Protein AF-A0A419EHR4-F1 (afdb_monomer)

Nearest PDB structures (foldseek):
  5v12-assembly3_C  TM=5.617E-01  e=2.162E+00  Neurospora crassa OR74A
  5v12-assembly1_E  TM=5.600E-01  e=3.410E+00  Neurospora crassa OR74A
  5uts-assembly1_G  TM=5.639E-01  e=3.640E+00  Neurospora crassa OR74A
  4heh-assembly1_B  TM=3.202E-01  e=1.371E+00  Cereibacter sphaeroides
  4hh0-assembly1_A  TM=3.286E-01  e=2.629E+00  Cereibacter sphaeroides

Radius of gyration: 19.8 Å; Cα contacts (8 Å, |Δi|>4): 144; chains: 1; bounding box: 54×34×46 Å

Foldseek 3Di:
DDWDWDADPVRDIDIDDDDADDDDQDDDPPDPDDPVVCVVLVLRVQLNPDDPVVDDPVVVVVLVVVVDDPSCVSSVVSVVVSCVPDDDDAQANDPAQAEAEAEPQAVVVVVVCVVRVVVNVVGSYDYDYQYPDYPVCCPVVCVRNVVVVVVSVVVD

Solvent-accessible surface area (backbone atoms only — not comparable to full-atom values): 9810 Å² total; per-residue (Å²): 137,74,79,43,75,50,69,49,97,88,65,53,71,47,77,46,75,84,82,81,88,75,86,86,76,83,83,72,73,78,85,86,60,55,81,64,55,41,53,75,58,40,32,59,64,47,48,67,73,63,55,83,85,76,52,52,75,64,56,55,51,58,51,60,70,69,68,62,58,79,85,50,48,62,60,54,49,24,51,56,60,40,53,67,75,50,74,90,79,54,53,75,70,43,88,51,86,40,81,47,79,43,26,71,58,20,65,72,60,48,52,59,45,59,76,45,55,86,49,30,87,80,31,38,50,44,80,44,79,37,84,82,20,31,71,72,40,63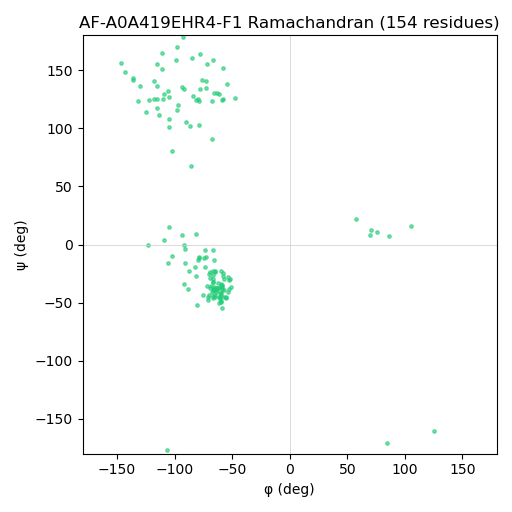,77,68,40,50,87,72,43,48,61,55,54,54,53,51,66,74,76,108

Structure (mmCIF, N/CA/C/O backbone):
data_AF-A0A419EHR4-F1
#
_entry.id   AF-A0A419EHR4-F1
#
loop_
_atom_site.group_PDB
_atom_site.id
_atom_site.type_symbol
_atom_site.label_atom_id
_atom_site.label_alt_id
_atom_site.label_comp_id
_atom_site.label_asym_id
_atom_site.label_entity_id
_atom_site.label_seq_id
_atom_site.pdbx_PDB_ins_code
_atom_site.Cartn_x
_atom_site.Cartn_y
_atom_site.Cartn_z
_atom_site.occupancy
_atom_site.B_iso_or_equiv
_atom_site.auth_seq_id
_atom_site.auth_comp_id
_atom_site.auth_asym_id
_atom_site.auth_atom_id
_atom_site.pdbx_PDB_model_num
ATOM 1 N N . MET A 1 1 ? 14.785 -19.003 -18.533 1.00 64.19 1 MET A N 1
ATOM 2 C CA . MET A 1 1 ? 15.473 -17.883 -17.853 1.00 64.19 1 MET A CA 1
ATOM 3 C C . MET A 1 1 ? 16.704 -18.427 -17.160 1.00 64.19 1 MET A C 1
ATOM 5 O O . MET A 1 1 ? 16.619 -19.509 -16.592 1.00 64.19 1 MET A O 1
ATOM 9 N N . THR A 1 2 ? 17.839 -17.735 -17.249 1.00 77.50 2 THR A N 1
ATOM 10 C CA . THR A 1 2 ? 19.086 -18.176 -16.607 1.00 77.50 2 THR A CA 1
ATOM 11 C C . THR A 1 2 ? 19.339 -17.311 -15.382 1.00 77.50 2 THR A C 1
ATOM 13 O O . THR A 1 2 ? 19.824 -16.189 -15.513 1.00 77.50 2 THR A O 1
ATOM 16 N N . THR A 1 3 ? 19.025 -17.842 -14.201 1.00 81.50 3 THR A N 1
ATOM 17 C CA . THR A 1 3 ? 19.297 -17.157 -12.934 1.00 81.50 3 THR A CA 1
ATOM 18 C C . THR A 1 3 ? 20.796 -17.030 -12.699 1.00 81.50 3 THR A C 1
ATOM 20 O O . THR A 1 3 ? 21.555 -17.998 -12.796 1.00 81.50 3 THR A O 1
ATOM 23 N N . ARG A 1 4 ? 21.214 -15.809 -12.376 1.00 87.00 4 ARG A N 1
ATOM 24 C CA . ARG A 1 4 ? 22.585 -15.424 -12.046 1.00 87.00 4 ARG A CA 1
ATOM 25 C C . ARG A 1 4 ? 22.674 -15.065 -10.572 1.00 87.00 4 ARG A C 1
ATOM 27 O O . ARG A 1 4 ? 21.666 -14.874 -9.896 1.00 87.00 4 ARG A O 1
ATOM 34 N N . PHE A 1 5 ? 23.900 -14.994 -10.071 1.00 88.62 5 PHE A N 1
ATOM 35 C CA . PHE A 1 5 ? 24.156 -14.674 -8.676 1.00 88.62 5 PHE A CA 1
ATOM 36 C C . PHE A 1 5 ? 25.294 -13.672 -8.550 1.00 88.62 5 PHE A C 1
ATOM 38 O O . PHE A 1 5 ? 26.270 -13.745 -9.297 1.00 88.62 5 PHE A O 1
ATOM 45 N N . ALA A 1 6 ? 25.161 -12.768 -7.586 1.00 85.94 6 ALA A N 1
ATOM 46 C CA . ALA A 1 6 ? 26.230 -11.908 -7.103 1.00 85.94 6 ALA A CA 1
ATOM 47 C C . ALA A 1 6 ? 26.468 -12.224 -5.625 1.00 85.94 6 ALA A C 1
ATOM 49 O O . ALA A 1 6 ? 25.510 -12.463 -4.888 1.00 85.94 6 ALA A O 1
ATOM 50 N N . THR A 1 7 ? 27.731 -12.233 -5.210 1.00 90.56 7 THR A N 1
ATOM 51 C CA . THR A 1 7 ? 28.129 -12.461 -3.818 1.00 90.56 7 THR A CA 1
ATOM 52 C C . THR A 1 7 ? 28.935 -11.258 -3.348 1.00 90.56 7 THR A C 1
ATOM 54 O O . THR A 1 7 ? 29.919 -10.894 -3.994 1.00 90.56 7 THR A O 1
ATOM 57 N N . SER A 1 8 ? 28.518 -10.625 -2.257 1.00 78.12 8 SER A N 1
ATOM 58 C CA . SER A 1 8 ? 29.255 -9.531 -1.618 1.00 78.12 8 SER A CA 1
ATOM 59 C C . SER A 1 8 ? 30.430 -10.056 -0.781 1.00 78.12 8 SER A C 1
ATOM 61 O O . SER A 1 8 ? 30.477 -11.243 -0.449 1.00 78.12 8 SER A O 1
ATOM 63 N N . PRO A 1 9 ? 31.391 -9.193 -0.401 1.00 93.44 9 PRO A N 1
ATOM 64 C CA . PRO A 1 9 ? 32.525 -9.590 0.440 1.00 93.44 9 PRO A CA 1
ATOM 65 C C . PRO A 1 9 ? 32.136 -10.194 1.799 1.00 93.44 9 PRO A C 1
ATOM 67 O O . PRO A 1 9 ? 32.876 -11.012 2.336 1.00 93.44 9 PRO A O 1
ATOM 70 N N . ASP A 1 10 ? 30.968 -9.834 2.337 1.00 90.31 10 ASP A N 1
ATOM 71 C CA . ASP A 1 10 ? 30.400 -10.414 3.564 1.00 90.31 10 ASP A CA 1
ATOM 72 C C . ASP A 1 10 ? 29.677 -11.758 3.335 1.00 90.31 10 ASP A C 1
ATOM 74 O O . ASP A 1 10 ? 29.047 -12.295 4.241 1.00 90.31 10 ASP A O 1
ATOM 78 N N . SER A 1 11 ? 29.801 -12.330 2.134 1.00 89.12 11 SER A N 1
ATOM 79 C CA . SER A 1 11 ? 29.170 -13.578 1.690 1.00 89.12 11 SER A CA 1
ATOM 80 C C . SER A 1 11 ? 27.651 -13.527 1.494 1.00 89.12 11 SER A C 1
ATOM 82 O O . SER A 1 11 ? 27.052 -14.566 1.198 1.00 89.12 11 SER A O 1
ATOM 84 N N . THR A 1 12 ? 27.013 -12.355 1.572 1.00 79.62 12 THR A N 1
ATOM 85 C CA . THR A 1 12 ? 25.606 -12.218 1.169 1.00 79.62 12 THR A CA 1
ATOM 86 C C . THR A 1 12 ? 25.469 -12.510 -0.324 1.00 79.62 12 THR A C 1
ATOM 88 O O . THR A 1 12 ? 26.212 -11.990 -1.156 1.00 79.62 12 THR A O 1
ATOM 91 N N . ARG A 1 13 ? 24.515 -13.371 -0.686 1.00 80.94 13 ARG A N 1
ATOM 92 C CA . ARG A 1 13 ? 24.290 -13.793 -2.071 1.00 80.94 13 ARG A CA 1
ATOM 93 C C . ARG A 1 13 ? 22.930 -13.315 -2.557 1.00 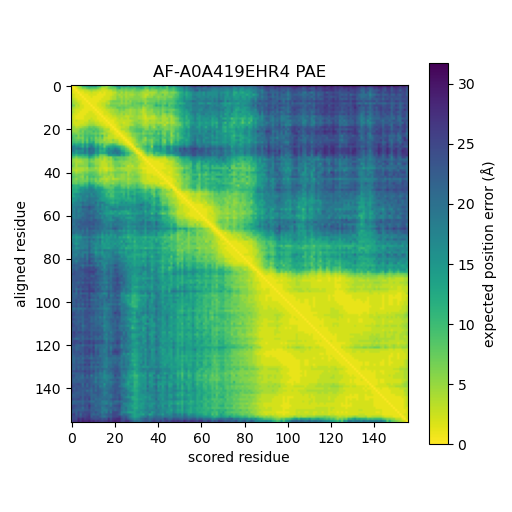80.94 13 ARG A C 1
ATOM 95 O O . ARG A 1 13 ? 21.911 -13.652 -1.966 1.00 80.94 13 ARG A O 1
ATOM 102 N N . ILE A 1 14 ? 22.920 -12.601 -3.677 1.00 79.25 14 ILE A N 1
ATOM 103 C CA . ILE A 1 14 ? 21.702 -12.140 -4.349 1.00 79.25 14 ILE A CA 1
ATOM 104 C C . ILE A 1 14 ? 21.534 -12.941 -5.637 1.00 79.25 14 ILE A C 1
ATOM 106 O O . ILE A 1 14 ? 22.475 -13.068 -6.423 1.00 79.25 14 ILE A O 1
ATOM 110 N N . ALA A 1 15 ? 20.340 -13.497 -5.844 1.00 81.06 15 ALA A N 1
ATOM 111 C CA . ALA A 1 15 ? 19.938 -14.116 -7.101 1.00 81.06 15 ALA A CA 1
ATOM 112 C C . ALA A 1 15 ? 19.213 -13.083 -7.967 1.00 81.06 15 ALA A C 1
ATOM 114 O O . ALA A 1 15 ? 18.347 -12.370 -7.467 1.00 81.06 15 ALA A O 1
ATOM 115 N N . PHE A 1 16 ? 19.538 -13.019 -9.253 1.00 80.06 16 PHE A N 1
ATOM 116 C CA . PHE A 1 16 ? 18.918 -12.077 -10.179 1.00 80.06 16 PHE A CA 1
ATOM 117 C C . PHE A 1 16 ? 18.804 -12.671 -11.580 1.00 80.06 16 PHE A C 1
ATOM 119 O O . PHE A 1 16 ? 19.573 -13.554 -11.967 1.00 80.06 16 PHE A O 1
ATOM 126 N N . ASP A 1 17 ? 17.858 -12.148 -12.349 1.00 78.62 17 ASP A N 1
ATOM 127 C CA . ASP A 1 17 ? 17.697 -12.439 -13.767 1.00 78.62 17 ASP A CA 1
ATOM 128 C C . ASP A 1 17 ? 18.048 -11.173 -14.570 1.00 78.62 17 ASP A C 1
ATOM 130 O O . ASP A 1 17 ? 17.934 -10.054 -14.071 1.00 78.62 17 ASP A O 1
ATOM 134 N N . VAL A 1 18 ? 18.531 -11.337 -15.804 1.00 80.19 18 VAL A N 1
ATOM 135 C CA . VAL A 1 18 ? 18.840 -10.218 -16.712 1.00 80.19 18 VAL A CA 1
ATOM 136 C C . VAL A 1 18 ? 17.952 -10.347 -17.938 1.00 80.19 18 VAL A C 1
ATOM 138 O O . VAL A 1 18 ? 17.963 -11.391 -18.590 1.00 80.19 18 VAL A O 1
ATOM 141 N N . THR A 1 19 ? 17.207 -9.288 -18.252 1.00 75.81 19 THR A N 1
ATOM 142 C CA . THR A 1 19 ? 16.304 -9.224 -19.408 1.00 75.81 19 THR A CA 1
ATOM 143 C C . THR A 1 19 ? 16.468 -7.878 -20.116 1.00 75.81 19 THR A C 1
ATOM 145 O O . THR A 1 19 ? 16.629 -6.860 -19.450 1.00 75.81 19 THR A O 1
ATOM 148 N N . GLY A 1 20 ? 16.413 -7.868 -21.451 1.00 76.50 20 GLY A N 1
ATOM 149 C CA . GLY A 1 20 ? 16.504 -6.647 -22.264 1.00 76.50 20 GLY A CA 1
ATOM 150 C C . GLY A 1 20 ? 17.934 -6.171 -22.565 1.00 76.50 20 GLY A C 1
ATOM 151 O O . GLY A 1 20 ? 18.910 -6.885 -22.327 1.00 76.50 20 GLY A O 1
ATOM 152 N N . ALA A 1 21 ? 18.043 -4.966 -23.133 1.00 73.31 21 ALA A N 1
ATOM 153 C CA . ALA A 1 21 ? 19.291 -4.274 -23.463 1.00 73.31 21 ALA A CA 1
ATOM 154 C C . ALA A 1 21 ? 19.134 -2.760 -23.216 1.00 73.31 21 ALA A C 1
ATOM 156 O O . ALA A 1 21 ? 18.041 -2.232 -23.396 1.00 73.31 21 ALA A O 1
ATOM 157 N N . GLY A 1 22 ? 20.209 -2.062 -22.828 1.00 69.56 22 GLY A N 1
ATOM 158 C CA . GLY A 1 22 ? 20.194 -0.617 -22.546 1.00 69.56 22 GLY A CA 1
ATOM 159 C C . GLY A 1 22 ? 20.715 -0.266 -21.150 1.00 69.56 22 GLY A C 1
ATOM 160 O O . GLY A 1 22 ? 21.440 -1.056 -20.542 1.00 69.56 22 GLY A O 1
ATOM 161 N N . THR A 1 23 ? 20.371 0.930 -20.658 1.00 61.34 23 THR A N 1
ATOM 162 C CA . THR A 1 23 ? 20.716 1.374 -19.298 1.00 61.34 23 THR A CA 1
ATOM 163 C C . THR A 1 23 ? 20.136 0.393 -18.276 1.00 61.34 23 THR A C 1
ATOM 165 O O . THR A 1 23 ? 18.935 0.122 -18.319 1.00 61.34 23 THR A O 1
ATOM 168 N N . PRO A 1 24 ? 20.955 -0.175 -17.373 1.00 57.31 24 PRO A N 1
ATOM 169 C CA . PRO A 1 24 ? 20.480 -1.183 -16.440 1.00 57.31 24 PRO A CA 1
ATOM 170 C C . PRO A 1 24 ? 19.506 -0.569 -15.429 1.00 57.31 24 PRO A C 1
ATOM 172 O O . PRO A 1 24 ? 19.863 0.352 -14.699 1.00 57.31 24 PRO A O 1
ATOM 175 N N . LEU A 1 25 ? 18.299 -1.129 -15.356 1.00 61.16 25 LEU A N 1
ATOM 176 C CA . LEU A 1 25 ? 17.338 -0.869 -14.288 1.00 61.16 25 LEU A CA 1
ATOM 177 C C . LEU A 1 25 ? 17.454 -1.977 -13.243 1.00 61.16 25 LEU A C 1
ATOM 179 O O . LEU A 1 25 ? 17.278 -3.156 -13.554 1.00 61.16 25 LEU A O 1
ATOM 183 N N . LEU A 1 26 ? 17.772 -1.606 -12.002 1.00 61.31 26 LEU A N 1
ATOM 184 C CA . LEU A 1 26 ? 17.797 -2.545 -10.887 1.00 61.31 26 LEU A CA 1
ATOM 185 C C . LEU A 1 26 ? 16.419 -2.579 -10.224 1.00 61.31 26 LEU A C 1
ATOM 187 O O . LEU A 1 26 ? 16.051 -1.668 -9.488 1.00 61.31 26 LEU A O 1
ATOM 191 N N . LEU A 1 27 ? 15.675 -3.656 -10.465 1.00 59.09 27 LEU A N 1
ATOM 192 C CA . LEU A 1 27 ? 14.404 -3.914 -9.796 1.00 59.09 27 LEU A CA 1
ATOM 193 C C . LEU A 1 27 ? 14.683 -4.643 -8.482 1.00 59.09 27 LEU A C 1
ATOM 195 O O . LEU A 1 27 ? 14.971 -5.842 -8.469 1.00 59.09 27 LEU A O 1
ATOM 199 N N . LEU A 1 28 ? 14.635 -3.914 -7.370 1.00 57.69 28 LEU A N 1
ATOM 200 C CA . LEU A 1 28 ? 14.612 -4.534 -6.051 1.00 57.69 28 LEU A CA 1
ATOM 201 C C . LEU A 1 28 ? 13.198 -5.043 -5.763 1.00 57.69 28 LEU A C 1
ATOM 203 O O . LEU A 1 28 ? 12.226 -4.308 -5.927 1.00 57.69 28 LEU A O 1
ATOM 207 N N . HIS A 1 29 ? 13.082 -6.273 -5.265 1.00 57.44 29 HIS A N 1
ATOM 208 C CA . HIS A 1 29 ? 11.825 -6.769 -4.714 1.00 57.44 29 HIS A CA 1
ATOM 209 C C . HIS A 1 29 ? 11.481 -5.991 -3.421 1.00 57.44 29 HIS A C 1
ATOM 211 O O . HIS A 1 29 ? 11.906 -6.323 -2.315 1.00 57.44 29 HIS A O 1
ATOM 217 N N . GLY A 1 30 ? 10.734 -4.898 -3.538 1.00 48.00 30 GLY A N 1
ATOM 218 C CA . GLY A 1 30 ? 10.164 -4.203 -2.384 1.00 48.00 30 GLY A CA 1
ATOM 219 C C . GLY A 1 30 ? 8.882 -4.902 -1.935 1.00 48.00 30 GLY A C 1
ATOM 220 O O . GLY A 1 30 ? 7.982 -5.070 -2.749 1.00 48.00 30 GLY A O 1
ATOM 221 N N . GLY A 1 31 ? 8.791 -5.321 -0.666 1.00 43.94 31 GLY A N 1
ATOM 222 C CA . GLY A 1 31 ? 7.534 -5.814 -0.069 1.00 43.94 31 GLY A CA 1
ATOM 223 C C . GLY A 1 31 ? 7.387 -7.330 0.144 1.00 43.94 31 GLY A C 1
ATOM 224 O O . GLY A 1 31 ? 6.277 -7.788 0.376 1.00 43.94 31 GLY A O 1
ATOM 225 N N . GLY A 1 32 ? 8.467 -8.122 0.095 1.00 40.75 32 GLY A N 1
ATOM 226 C CA . GLY A 1 32 ? 8.426 -9.554 0.463 1.00 40.75 32 GLY A CA 1
ATOM 227 C C . GLY A 1 32 ? 8.012 -10.531 -0.647 1.00 40.75 32 GLY A C 1
ATOM 228 O O . GLY A 1 32 ? 7.870 -11.720 -0.381 1.00 40.75 32 GLY A O 1
ATOM 229 N N . SER A 1 33 ? 7.863 -10.050 -1.879 1.00 57.19 33 SER A N 1
ATOM 230 C CA . SER A 1 33 ? 7.601 -10.865 -3.074 1.00 57.19 33 SER A CA 1
ATOM 231 C C . SER A 1 33 ? 8.900 -11.417 -3.695 1.00 57.19 33 SER A C 1
ATOM 233 O O . SER A 1 33 ? 9.996 -10.915 -3.425 1.00 57.19 33 SER A O 1
ATOM 235 N N . SER A 1 34 ? 8.803 -12.464 -4.520 1.00 67.00 34 SER A N 1
ATOM 236 C CA . SER A 1 34 ? 9.943 -13.090 -5.204 1.00 67.00 34 SER A CA 1
ATOM 237 C C . SER A 1 34 ? 10.113 -12.637 -6.665 1.00 67.00 34 SER A C 1
ATOM 239 O O . SER A 1 34 ? 9.168 -12.231 -7.334 1.00 67.00 34 SER A O 1
ATOM 241 N N . ARG A 1 35 ? 11.328 -12.784 -7.226 1.00 68.62 35 ARG A N 1
ATOM 242 C CA . ARG A 1 35 ? 11.589 -12.507 -8.660 1.00 68.62 35 ARG A CA 1
ATOM 243 C C . ARG A 1 35 ? 10.715 -13.336 -9.617 1.00 68.62 35 ARG A C 1
ATOM 245 O O . ARG A 1 35 ? 10.518 -12.938 -10.757 1.00 68.62 35 ARG A O 1
ATOM 252 N N . VAL A 1 36 ? 10.225 -14.494 -9.163 1.00 74.62 36 VAL A N 1
ATOM 253 C CA . VAL A 1 36 ? 9.360 -15.385 -9.952 1.00 74.62 36 VAL A CA 1
ATOM 254 C C . VAL A 1 36 ? 7.979 -14.758 -10.121 1.00 74.62 36 VAL A C 1
ATOM 256 O O . VAL A 1 36 ? 7.491 -14.673 -11.244 1.00 74.62 36 VAL A O 1
ATOM 259 N N . GLU A 1 37 ? 7.408 -14.221 -9.043 1.00 70.19 37 GLU A N 1
ATOM 260 C CA . GLU A 1 37 ? 6.097 -13.559 -9.065 1.00 70.19 37 GLU A CA 1
ATOM 261 C C . GLU A 1 37 ? 6.068 -12.364 -10.026 1.00 70.19 37 GLU A C 1
ATOM 263 O O . GLU A 1 37 ? 5.074 -12.137 -10.702 1.00 70.19 37 GLU A O 1
ATOM 268 N N . TRP A 1 38 ? 7.177 -11.637 -10.177 1.00 68.31 38 TRP A N 1
ATOM 269 C CA . TRP A 1 38 ? 7.281 -10.530 -11.138 1.00 68.31 38 TRP A CA 1
ATOM 270 C C . TRP A 1 38 ? 7.211 -10.993 -12.598 1.00 68.31 38 TRP A C 1
ATOM 272 O O . TRP A 1 38 ? 6.725 -10.269 -13.471 1.00 68.31 38 TRP A O 1
ATOM 282 N N . HIS A 1 39 ? 7.710 -12.196 -12.884 1.00 73.69 39 HIS A N 1
ATOM 283 C CA . HIS A 1 39 ? 7.568 -12.808 -14.200 1.00 73.69 39 HIS A CA 1
ATOM 284 C C . HIS A 1 39 ? 6.150 -13.334 -14.419 1.00 73.69 39 HIS A C 1
ATOM 286 O O . HIS A 1 39 ? 5.591 -13.102 -15.489 1.00 73.69 39 HIS A O 1
ATOM 292 N N . GLU A 1 40 ? 5.565 -13.990 -13.417 1.00 74.31 40 GLU A N 1
ATOM 293 C CA . GLU A 1 40 ? 4.193 -14.510 -13.471 1.00 74.31 40 GLU A CA 1
ATOM 294 C C . GLU A 1 40 ? 3.158 -13.387 -13.616 1.00 74.31 40 GLU A C 1
ATOM 296 O O . GLU A 1 40 ? 2.243 -13.498 -14.428 1.00 74.31 40 GLU A O 1
ATOM 301 N N . ALA A 1 41 ? 3.358 -12.261 -12.928 1.00 68.19 41 ALA A N 1
ATOM 302 C CA . ALA A 1 41 ? 2.541 -11.056 -13.061 1.00 68.19 41 ALA A CA 1
ATOM 303 C C . ALA A 1 41 ? 2.803 -10.277 -14.371 1.00 68.19 41 ALA A C 1
ATOM 305 O O . ALA A 1 41 ? 2.137 -9.283 -14.659 1.00 68.19 41 ALA A O 1
ATOM 306 N N . GLY A 1 42 ? 3.780 -10.696 -15.184 1.00 70.81 42 GLY A N 1
ATOM 307 C CA . GLY A 1 42 ? 4.078 -10.091 -16.484 1.00 70.81 42 GLY A CA 1
ATOM 308 C C . GLY A 1 42 ? 4.806 -8.742 -16.428 1.00 70.81 42 GLY A C 1
ATOM 309 O O . GLY A 1 42 ? 4.952 -8.096 -17.468 1.00 70.81 42 GLY A O 1
ATOM 310 N N . TYR A 1 43 ? 5.302 -8.323 -15.258 1.00 68.12 43 TYR A N 1
ATOM 311 C CA . TYR A 1 43 ? 5.972 -7.028 -15.056 1.00 68.12 43 TYR A CA 1
ATOM 312 C C . TYR A 1 43 ? 7.216 -6.908 -15.940 1.00 68.12 43 TYR A C 1
ATOM 314 O O . TYR A 1 43 ? 7.417 -5.916 -16.642 1.00 68.12 43 TYR A O 1
ATOM 322 N N . VAL A 1 44 ? 8.026 -7.970 -15.973 1.00 71.50 44 VAL A N 1
ATOM 323 C CA . VAL A 1 44 ? 9.293 -7.990 -16.718 1.00 71.50 44 VAL A CA 1
ATOM 324 C C . VAL A 1 44 ? 9.072 -7.951 -18.233 1.00 71.50 44 VAL A C 1
ATOM 326 O O . VAL A 1 44 ? 9.838 -7.315 -18.954 1.00 71.50 44 VAL A O 1
ATOM 329 N N . ALA A 1 45 ? 8.014 -8.600 -18.729 1.00 70.81 45 ALA A N 1
ATOM 330 C CA . ALA A 1 45 ? 7.697 -8.601 -20.155 1.00 70.81 45 ALA A CA 1
ATOM 331 C C . ALA A 1 45 ? 7.277 -7.205 -20.645 1.00 70.81 45 ALA A C 1
ATOM 333 O O . ALA A 1 45 ? 7.715 -6.780 -21.713 1.00 70.81 45 ALA A O 1
ATOM 334 N N . ARG A 1 46 ? 6.484 -6.472 -19.848 1.00 67.50 46 ARG A N 1
ATOM 335 C CA . ARG A 1 46 ? 6.033 -5.108 -20.180 1.00 67.50 46 ARG A CA 1
ATOM 336 C C . ARG A 1 46 ? 7.168 -4.091 -20.133 1.00 67.50 46 ARG A C 1
ATOM 338 O O . ARG A 1 46 ? 7.243 -3.237 -21.008 1.00 67.50 46 ARG A O 1
ATOM 345 N N . LEU A 1 47 ? 8.096 -4.228 -19.181 1.00 68.00 47 LEU A N 1
ATOM 346 C CA . LEU A 1 47 ? 9.293 -3.380 -19.114 1.00 68.00 47 LEU A CA 1
ATOM 347 C C . LEU A 1 47 ? 10.161 -3.467 -20.369 1.00 68.00 47 LEU A C 1
ATOM 349 O O . LEU A 1 47 ? 10.704 -2.460 -20.807 1.00 68.00 47 LEU A O 1
ATOM 353 N N . GLY A 1 48 ? 10.284 -4.658 -20.960 1.00 65.44 48 GLY A N 1
ATOM 354 C CA . GLY A 1 48 ? 11.124 -4.867 -22.141 1.00 65.44 48 GLY A CA 1
ATOM 355 C C . GLY A 1 48 ? 10.649 -4.146 -23.408 1.00 65.44 48 GLY A C 1
ATOM 356 O O . GLY A 1 48 ? 11.413 -4.072 -24.367 1.00 65.44 48 GLY A O 1
ATOM 357 N N . VAL A 1 49 ? 9.414 -3.636 -23.426 1.00 66.44 49 VAL A N 1
ATOM 358 C CA . VAL A 1 49 ? 8.795 -2.973 -24.589 1.00 66.44 49 VAL A CA 1
ATOM 359 C C . VAL A 1 49 ? 8.317 -1.549 -24.294 1.00 66.44 49 VAL A C 1
ATOM 361 O O . VAL A 1 49 ? 7.775 -0.896 -25.183 1.00 66.44 49 VAL A O 1
ATOM 364 N N . PHE A 1 50 ? 8.490 -1.064 -23.062 1.00 66.94 50 PHE A N 1
ATOM 365 C CA . PHE A 1 50 ? 8.004 0.247 -22.652 1.00 66.94 50 PHE A CA 1
ATOM 366 C C . PHE A 1 50 ? 8.935 1.373 -23.136 1.00 66.94 50 PHE A C 1
ATOM 368 O O . PHE A 1 50 ? 10.120 1.394 -22.803 1.00 66.94 50 PHE A O 1
ATOM 375 N N . ASP A 1 51 ? 8.384 2.328 -23.892 1.00 69.94 51 ASP A N 1
ATOM 376 C CA . ASP A 1 51 ? 9.053 3.573 -24.285 1.00 69.94 51 ASP A CA 1
ATOM 377 C C . ASP A 1 51 ? 8.345 4.768 -23.619 1.00 69.94 51 ASP A C 1
ATOM 379 O O . ASP A 1 51 ? 7.221 5.091 -24.015 1.00 69.94 51 ASP A O 1
ATOM 383 N N . PRO A 1 52 ? 8.974 5.468 -22.654 1.00 65.50 52 PRO A N 1
ATOM 384 C CA . PRO A 1 52 ? 8.401 6.664 -22.032 1.00 65.50 52 PRO A CA 1
ATOM 385 C C . PRO A 1 52 ? 7.981 7.745 -23.037 1.00 65.50 52 PRO A C 1
ATOM 387 O O . PRO A 1 52 ? 7.040 8.494 -22.787 1.00 65.50 52 PRO 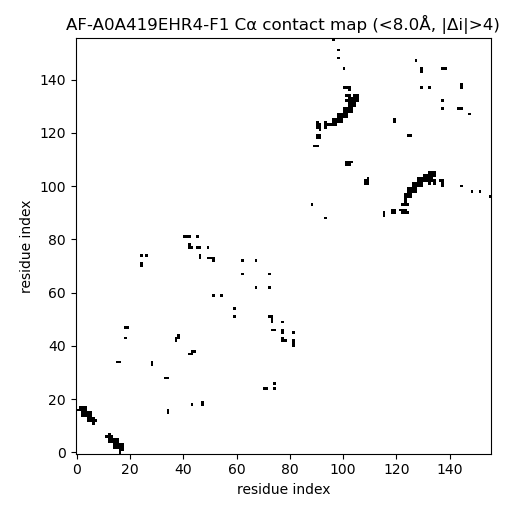A O 1
ATOM 390 N N . LYS A 1 53 ? 8.633 7.812 -24.206 1.00 70.69 53 LYS A N 1
ATOM 391 C CA . LYS A 1 53 ? 8.313 8.793 -25.255 1.00 70.69 53 LYS A CA 1
ATOM 392 C C . LYS A 1 53 ? 7.033 8.467 -26.019 1.00 70.69 53 LYS A C 1
ATOM 394 O O . LYS A 1 53 ? 6.552 9.312 -26.769 1.00 70.69 53 LYS A O 1
ATOM 399 N N . SER A 1 54 ? 6.494 7.261 -25.848 1.00 72.94 54 SER A N 1
ATOM 400 C CA . SER A 1 54 ? 5.219 6.855 -26.443 1.00 72.94 54 SER A CA 1
ATOM 401 C C . SER A 1 54 ? 3.995 7.387 -25.684 1.00 72.94 54 SER A C 1
ATOM 403 O O . SER A 1 54 ? 2.883 7.304 -26.202 1.00 72.94 54 SER A O 1
ATOM 405 N N . LEU A 1 55 ? 4.189 7.949 -24.485 1.00 71.50 55 LEU A N 1
ATOM 406 C CA . LEU A 1 55 ? 3.121 8.521 -23.665 1.00 71.50 55 LEU A CA 1
ATOM 407 C C . LEU A 1 55 ? 2.578 9.834 -24.241 1.00 71.50 55 LEU A C 1
ATOM 409 O O . LEU A 1 55 ? 3.295 10.562 -24.933 1.00 71.50 55 LEU A O 1
ATOM 413 N N . SER A 1 56 ? 1.327 10.171 -23.911 1.00 77.06 56 SER A N 1
ATOM 414 C CA . SER A 1 56 ? 0.747 11.461 -24.292 1.00 77.06 56 SER A CA 1
ATOM 415 C C . SER A 1 56 ? 1.441 12.623 -23.569 1.00 77.06 56 SER A C 1
ATOM 417 O O . SER A 1 56 ? 2.041 12.441 -22.513 1.00 77.06 56 SER A O 1
ATOM 419 N N . ALA A 1 57 ? 1.341 13.840 -24.115 1.00 75.25 57 ALA A N 1
ATOM 420 C CA . ALA A 1 57 ? 1.925 15.026 -23.480 1.00 75.25 57 ALA A CA 1
ATOM 421 C C . ALA A 1 57 ? 1.365 15.270 -22.067 1.00 75.25 57 ALA A C 1
ATOM 423 O O . ALA A 1 57 ? 2.111 15.663 -21.178 1.00 75.25 57 ALA A O 1
ATOM 424 N N . LYS A 1 58 ? 0.074 14.976 -21.860 1.00 74.00 58 LYS A N 1
ATOM 425 C CA . LYS A 1 58 ? -0.564 15.071 -20.547 1.00 74.00 58 LYS A CA 1
ATOM 426 C C . LYS A 1 58 ? 0.008 14.043 -19.568 1.00 74.00 58 LYS A C 1
ATOM 428 O O . LYS A 1 58 ? 0.340 14.404 -18.449 1.00 74.00 58 LYS A O 1
ATOM 433 N N . ASP A 1 59 ? 0.164 12.792 -19.995 1.00 71.56 59 ASP A N 1
ATOM 434 C CA . ASP A 1 59 ? 0.698 11.741 -19.120 1.00 71.56 59 ASP A CA 1
ATOM 435 C C . ASP A 1 59 ? 2.159 12.017 -18.741 1.00 71.56 59 ASP A C 1
ATOM 437 O O . ASP A 1 59 ? 2.559 11.766 -17.610 1.00 71.56 59 ASP A O 1
ATOM 441 N N . GLN A 1 60 ? 2.955 12.570 -19.664 1.00 70.50 60 GLN A N 1
ATOM 442 C CA . GLN A 1 60 ? 4.333 12.991 -19.383 1.00 70.50 60 GLN A CA 1
ATOM 443 C C . GLN A 1 60 ? 4.393 14.108 -18.328 1.00 70.50 60 GLN A C 1
ATOM 445 O O . GLN A 1 60 ? 5.296 14.110 -17.493 1.00 70.50 60 GLN A O 1
ATOM 450 N N . GLU A 1 61 ? 3.435 15.036 -18.352 1.00 71.31 61 GLU A N 1
ATOM 451 C CA . GLU A 1 61 ? 3.319 16.129 -17.381 1.00 71.31 61 GLU A CA 1
ATOM 452 C C . GLU A 1 61 ? 2.874 15.603 -16.005 1.00 71.31 61 GLU A C 1
ATOM 454 O O . GLU A 1 61 ? 3.550 15.856 -15.008 1.00 71.31 61 GLU A O 1
ATOM 459 N N . ASP A 1 62 ? 1.832 14.765 -15.969 1.00 69.50 62 ASP A N 1
ATOM 460 C CA . ASP A 1 62 ? 1.322 14.133 -14.743 1.00 69.50 62 ASP A CA 1
ATOM 461 C C . ASP A 1 62 ? 2.408 13.256 -14.069 1.00 69.50 62 ASP A C 1
ATOM 463 O O . ASP A 1 6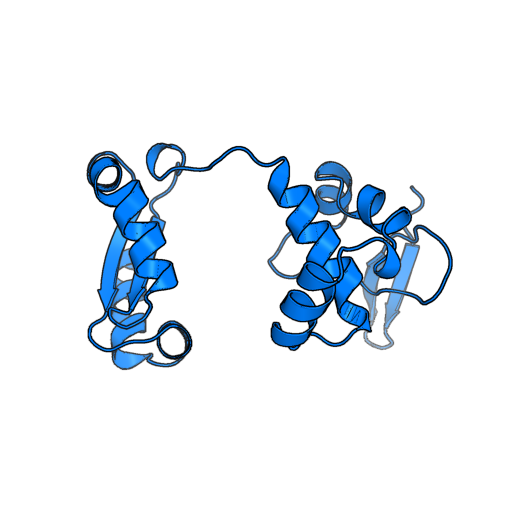2 ? 2.546 13.230 -12.846 1.00 69.50 62 ASP A O 1
ATOM 467 N N . ILE A 1 63 ? 3.243 12.570 -14.857 1.00 67.25 63 ILE A N 1
ATOM 468 C CA . ILE A 1 63 ? 4.395 11.798 -14.366 1.00 67.25 63 ILE A CA 1
ATOM 469 C C . ILE A 1 63 ? 5.452 12.681 -13.700 1.00 67.25 63 ILE A C 1
ATOM 471 O O . ILE A 1 63 ? 6.018 12.295 -12.675 1.00 67.25 63 ILE A O 1
ATOM 475 N N . HIS A 1 64 ? 5.738 13.848 -14.275 1.00 63.34 64 HIS A N 1
ATOM 476 C CA . HIS A 1 64 ? 6.733 14.770 -13.736 1.00 63.34 64 HIS A CA 1
ATOM 477 C C . HIS A 1 64 ? 6.281 15.343 -12.379 1.00 63.34 64 HIS A C 1
ATOM 479 O O . HIS A 1 64 ? 7.106 15.601 -11.502 1.00 63.34 64 HIS A O 1
ATOM 485 N N . GLU A 1 65 ? 4.969 15.476 -12.158 1.00 63.81 65 GLU A N 1
ATOM 486 C CA . GLU A 1 65 ? 4.402 15.871 -10.862 1.00 63.81 65 GLU A CA 1
ATOM 487 C C . GLU A 1 65 ? 4.566 14.796 -9.776 1.00 63.81 65 GLU A C 1
ATOM 489 O O . GLU A 1 65 ? 4.733 15.126 -8.599 1.00 63.81 65 GLU A O 1
ATOM 494 N N . LEU A 1 66 ? 4.615 13.511 -10.151 1.00 61.34 66 LEU A N 1
ATOM 495 C CA . LEU A 1 66 ? 4.839 12.407 -9.209 1.00 61.34 66 LEU A CA 1
ATOM 496 C C . LEU A 1 66 ? 6.250 12.412 -8.584 1.00 61.34 66 LEU A C 1
ATOM 498 O O . LEU A 1 66 ? 6.517 11.618 -7.682 1.00 61.34 66 LEU A O 1
ATOM 502 N N . SER A 1 67 ? 7.138 13.323 -9.009 1.00 61.47 67 SER A N 1
ATOM 503 C CA . SER A 1 67 ? 8.462 13.575 -8.415 1.00 61.47 67 SER A CA 1
ATOM 504 C C . SER A 1 67 ? 9.386 12.348 -8.365 1.00 61.47 67 SER A C 1
ATOM 506 O O . SER A 1 67 ? 10.329 12.300 -7.570 1.00 61.47 67 SER A O 1
ATOM 508 N N . PHE A 1 68 ? 9.136 11.345 -9.209 1.00 64.38 68 PHE A N 1
ATOM 509 C CA . PHE A 1 68 ? 10.044 10.217 -9.363 1.00 64.38 68 PHE A CA 1
ATOM 510 C C . PHE A 1 68 ? 11.257 10.632 -10.209 1.00 64.38 68 PHE A C 1
ATOM 512 O O . PHE A 1 68 ? 11.089 11.345 -11.195 1.00 64.38 68 PHE A O 1
ATOM 519 N N . PRO A 1 69 ? 12.474 10.166 -9.877 1.00 65.94 69 PRO A N 1
ATOM 520 C CA . PRO A 1 69 ? 13.604 10.242 -10.795 1.00 65.94 69 PRO A CA 1
ATOM 521 C C . PRO A 1 69 ? 13.249 9.580 -12.134 1.00 65.94 69 PRO A C 1
ATOM 523 O O . PRO A 1 69 ? 12.655 8.495 -12.134 1.00 65.94 69 PRO A O 1
ATOM 526 N N . ASP A 1 70 ? 13.646 10.188 -13.256 1.00 67.56 70 ASP A N 1
ATOM 527 C CA . ASP A 1 70 ? 13.395 9.670 -14.613 1.00 67.56 70 ASP A CA 1
ATOM 528 C C . ASP A 1 70 ? 13.852 8.208 -14.773 1.00 67.56 70 ASP A C 1
ATOM 530 O O . ASP A 1 70 ? 13.259 7.428 -15.521 1.00 67.56 70 ASP A O 1
ATOM 534 N N . GLU A 1 71 ? 14.881 7.793 -14.027 1.00 67.56 71 GLU A N 1
ATOM 535 C CA . GLU A 1 71 ? 15.401 6.428 -14.039 1.00 67.56 71 GLU A CA 1
ATOM 536 C C . GLU A 1 71 ? 14.444 5.402 -13.410 1.00 67.56 71 GLU A C 1
ATOM 538 O O . GLU A 1 71 ? 14.519 4.217 -13.731 1.00 67.56 71 GLU A O 1
ATOM 543 N N . LEU A 1 72 ? 13.535 5.818 -12.522 1.00 65.06 72 LEU A N 1
ATOM 544 C CA . LEU A 1 72 ? 12.552 4.930 -11.890 1.00 65.06 72 LEU A CA 1
ATOM 545 C C . LEU A 1 72 ? 11.238 4.842 -12.669 1.00 65.06 72 LEU A C 1
ATOM 547 O O . LEU A 1 72 ? 10.470 3.898 -12.461 1.00 65.06 72 LEU A O 1
ATOM 551 N N . LEU A 1 73 ? 11.004 5.770 -13.597 1.00 69.94 73 LEU A N 1
ATOM 552 C CA . LEU A 1 73 ? 9.748 5.890 -14.324 1.00 69.94 73 LEU A CA 1
ATOM 553 C C . LEU A 1 73 ? 9.315 4.606 -15.062 1.00 69.94 73 LEU A C 1
ATOM 555 O O . LEU A 1 73 ? 8.159 4.205 -14.904 1.00 69.94 73 LEU A O 1
ATOM 559 N N . PRO A 1 74 ? 10.193 3.893 -15.802 1.00 67.19 74 PRO A N 1
ATOM 560 C CA . PRO A 1 74 ? 9.799 2.650 -16.465 1.00 67.19 74 PRO A CA 1
ATOM 561 C C . PRO A 1 74 ? 9.289 1.588 -15.484 1.00 67.19 74 PRO A C 1
ATOM 563 O O . PRO A 1 74 ? 8.311 0.899 -15.767 1.00 67.19 74 PRO A O 1
ATOM 566 N N . SER A 1 75 ? 9.923 1.485 -14.312 1.00 64.50 75 SER A N 1
ATOM 567 C CA . SER A 1 75 ? 9.569 0.522 -13.263 1.00 64.50 75 SER A CA 1
ATOM 568 C C . SER A 1 75 ? 8.197 0.814 -12.663 1.00 64.50 75 SER A C 1
ATOM 570 O O . SER A 1 75 ? 7.391 -0.103 -12.506 1.00 64.50 75 SER A O 1
ATOM 572 N N . VAL A 1 76 ? 7.920 2.089 -12.374 1.00 68.38 76 VAL A N 1
ATOM 573 C CA . VAL A 1 76 ? 6.618 2.539 -11.862 1.00 68.38 76 VAL A CA 1
ATOM 574 C C . VAL A 1 76 ? 5.524 2.232 -12.879 1.00 68.38 76 VAL A C 1
ATOM 576 O O . VAL A 1 76 ? 4.544 1.570 -12.545 1.00 68.38 76 VAL A O 1
ATOM 579 N N . LEU A 1 77 ? 5.724 2.623 -14.139 1.00 69.00 77 LEU A N 1
ATOM 580 C CA . LEU A 1 77 ? 4.714 2.443 -15.177 1.00 69.00 77 LEU A CA 1
ATOM 581 C C . LEU A 1 77 ? 4.467 0.977 -15.504 1.00 69.00 77 LEU A C 1
ATOM 583 O O . LEU A 1 77 ? 3.315 0.590 -15.670 1.00 69.00 77 LEU A O 1
ATOM 587 N N . ALA A 1 78 ? 5.494 0.130 -15.544 1.00 66.19 78 ALA A N 1
ATOM 588 C CA . ALA A 1 78 ? 5.276 -1.297 -15.746 1.00 66.19 78 ALA A CA 1
ATOM 589 C C . ALA A 1 78 ? 4.518 -1.954 -14.587 1.00 66.19 78 ALA A C 1
ATOM 591 O O . ALA A 1 78 ? 3.654 -2.793 -14.846 1.00 66.19 78 ALA A O 1
ATOM 592 N N . GLY A 1 79 ? 4.797 -1.549 -13.342 1.00 64.31 79 GLY A N 1
ATOM 593 C CA . GLY A 1 79 ? 4.017 -1.960 -12.175 1.00 64.31 79 GLY A CA 1
ATOM 594 C C . GLY A 1 79 ? 2.553 -1.544 -12.317 1.00 64.31 79 GLY A C 1
ATOM 595 O O . GLY A 1 79 ? 1.671 -2.398 -12.311 1.00 64.31 79 GLY A O 1
ATOM 596 N N . SER A 1 80 ? 2.294 -0.257 -12.565 1.00 64.06 80 SER A N 1
ATOM 597 C CA . SER A 1 80 ? 0.937 0.272 -12.750 1.00 64.06 80 SER A CA 1
ATOM 598 C C . SER A 1 80 ? 0.198 -0.387 -13.918 1.00 64.06 80 SER A C 1
ATOM 600 O O . SER A 1 80 ? -0.954 -0.777 -13.769 1.00 64.06 80 SER A O 1
ATOM 602 N N . THR A 1 81 ? 0.857 -0.584 -15.064 1.00 65.19 81 THR A N 1
ATOM 603 C CA . THR A 1 81 ? 0.241 -1.191 -16.258 1.00 65.19 81 THR A CA 1
ATOM 604 C C . THR A 1 81 ? -0.108 -2.653 -16.028 1.00 65.19 81 THR A C 1
ATOM 606 O O . THR A 1 81 ? -1.049 -3.168 -16.618 1.00 65.19 81 THR A O 1
ATOM 609 N N . ALA A 1 82 ? 0.662 -3.362 -15.212 1.00 64.94 82 ALA A N 1
ATOM 610 C CA . ALA A 1 82 ? 0.360 -4.743 -14.891 1.00 64.94 82 ALA A CA 1
ATOM 611 C C . ALA A 1 82 ? -0.700 -4.883 -13.793 1.00 64.94 82 ALA A C 1
ATOM 613 O O . ALA A 1 82 ? -1.473 -5.837 -13.830 1.00 64.94 82 ALA A O 1
ATOM 614 N N . MET A 1 83 ? -0.817 -3.893 -12.905 1.00 63.53 83 MET A N 1
ATOM 615 C CA . MET A 1 83 ? -1.967 -3.772 -12.007 1.00 63.53 83 MET A CA 1
ATOM 616 C C . MET A 1 83 ? -3.281 -3.512 -12.763 1.00 63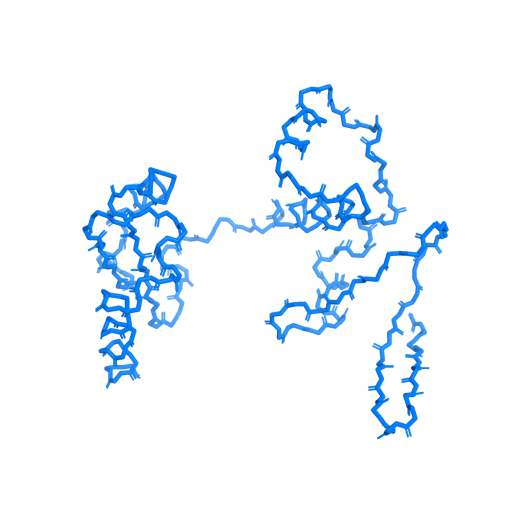.53 83 MET A C 1
ATOM 618 O O . MET A 1 83 ? -4.332 -3.855 -12.239 1.00 63.53 83 MET A O 1
ATOM 622 N N . LEU A 1 84 ? -3.256 -2.979 -13.996 1.00 64.94 84 LEU A N 1
ATOM 623 C CA . LEU A 1 84 ? -4.475 -2.807 -14.810 1.00 64.94 84 LEU A CA 1
ATOM 624 C C . LEU A 1 84 ? -5.146 -4.131 -15.203 1.00 64.94 84 LEU A C 1
ATOM 626 O O . LEU A 1 84 ? -6.342 -4.138 -15.478 1.00 64.94 84 LEU A O 1
ATOM 630 N N . ASP A 1 85 ? -4.396 -5.236 -15.235 1.00 66.25 85 ASP A N 1
ATOM 631 C CA . ASP A 1 85 ? -4.965 -6.563 -15.507 1.00 66.25 85 ASP A CA 1
ATOM 632 C C . ASP A 1 85 ? -5.398 -7.291 -14.232 1.00 66.25 85 ASP A C 1
ATOM 634 O O . ASP A 1 85 ? -5.948 -8.394 -14.299 1.00 66.25 85 ASP A O 1
ATOM 638 N N . TRP A 1 86 ? -5.147 -6.707 -13.058 1.00 68.38 86 TRP A N 1
ATOM 639 C CA . TRP A 1 86 ? -5.718 -7.225 -11.826 1.00 68.38 86 TRP A CA 1
ATOM 640 C C . TRP A 1 86 ? -7.206 -6.894 -11.805 1.00 68.38 86 TRP A C 1
ATOM 642 O O . TRP A 1 86 ? -7.623 -5.783 -12.128 1.00 68.38 86 TRP A O 1
ATOM 652 N N . GLY A 1 87 ? -8.021 -7.880 -11.433 1.00 69.56 87 GLY A N 1
ATOM 653 C CA . GLY A 1 87 ? -9.430 -7.623 -11.163 1.00 69.56 87 GLY A CA 1
ATOM 654 C C . GLY A 1 87 ? -9.573 -6.578 -10.056 1.00 69.56 87 GLY A C 1
ATOM 655 O O . GLY A 1 87 ? -8.710 -6.466 -9.183 1.00 69.56 87 GLY A O 1
ATOM 656 N N . ILE A 1 88 ? -10.673 -5.826 -10.087 1.00 78.75 88 ILE A N 1
ATOM 657 C CA . ILE A 1 88 ? -11.048 -4.965 -8.965 1.00 78.75 88 ILE A CA 1
ATOM 658 C C . ILE A 1 88 ? -11.197 -5.863 -7.733 1.00 78.75 88 ILE A C 1
ATOM 660 O O . ILE A 1 88 ? -11.943 -6.839 -7.775 1.00 78.75 88 ILE A O 1
ATOM 664 N N . VAL A 1 89 ? -10.465 -5.542 -6.667 1.00 80.81 89 VAL A N 1
ATOM 665 C CA . VAL A 1 89 ? -10.572 -6.200 -5.361 1.00 80.81 89 VAL A CA 1
ATOM 666 C C . VAL A 1 89 ? -11.469 -5.329 -4.495 1.00 80.81 89 VAL A C 1
ATOM 668 O O . VAL A 1 89 ? -11.097 -4.196 -4.184 1.00 80.81 89 VAL A O 1
ATOM 671 N N . THR A 1 90 ? -12.630 -5.841 -4.097 1.00 89.00 90 THR A N 1
ATOM 672 C CA . THR A 1 90 ? -13.528 -5.140 -3.167 1.00 89.00 90 THR A CA 1
ATOM 673 C C . THR A 1 90 ? -13.327 -5.655 -1.738 1.00 89.00 90 THR A C 1
ATOM 675 O O . THR A 1 90 ? -12.649 -6.669 -1.525 1.00 89.00 90 THR A O 1
ATOM 678 N N . PRO A 1 91 ? -13.904 -5.006 -0.706 1.00 90.88 91 PRO A N 1
ATOM 679 C CA . PRO A 1 91 ? -13.833 -5.520 0.661 1.00 90.88 91 PRO A CA 1
ATOM 680 C C . PRO A 1 91 ? -14.295 -6.976 0.802 1.00 90.88 91 PRO A C 1
ATOM 682 O O . PRO A 1 91 ? -13.784 -7.696 1.662 1.00 90.88 91 PRO A O 1
ATOM 685 N N . ALA A 1 92 ? -15.235 -7.428 -0.034 1.00 89.62 92 ALA A N 1
ATOM 686 C CA . ALA A 1 92 ? -15.763 -8.790 0.004 1.00 89.62 92 ALA A CA 1
ATOM 687 C C . ALA A 1 92 ? -14.722 -9.856 -0.391 1.00 89.62 92 ALA A C 1
ATOM 689 O O . ALA A 1 92 ? -14.802 -10.992 0.082 1.00 89.62 92 ALA A O 1
ATOM 690 N N . ASP A 1 93 ? -13.726 -9.486 -1.198 1.00 88.31 93 ASP A N 1
ATOM 691 C CA . ASP A 1 93 ? -12.666 -10.388 -1.659 1.00 88.31 93 ASP A CA 1
ATOM 692 C C . ASP A 1 93 ? -11.569 -10.606 -0.599 1.00 88.31 93 ASP A C 1
ATOM 694 O O . ASP A 1 93 ? -10.752 -11.526 -0.707 1.00 88.31 93 ASP A O 1
ATOM 698 N N . LEU A 1 94 ? -11.537 -9.788 0.461 1.00 85.69 94 LEU A N 1
ATOM 699 C CA . LEU A 1 94 ? -10.519 -9.860 1.508 1.00 85.69 94 LEU A CA 1
ATOM 700 C C . LEU A 1 94 ? -10.804 -11.004 2.491 1.00 85.69 94 LEU A C 1
ATOM 702 O O . LEU A 1 94 ? -11.642 -10.931 3.393 1.00 85.69 94 LEU A O 1
ATOM 706 N N . LEU A 1 95 ? -10.048 -12.092 2.332 1.00 88.44 95 LEU A N 1
ATOM 707 C CA . LEU A 1 95 ? -10.253 -13.339 3.075 1.00 88.44 95 LEU A CA 1
ATOM 708 C C . LEU A 1 95 ? -9.699 -13.330 4.508 1.00 88.44 95 LEU A C 1
ATOM 710 O O . LEU A 1 95 ? -10.030 -14.232 5.284 1.00 88.44 95 LEU A O 1
ATOM 714 N N . CYS A 1 96 ? -8.899 -12.341 4.899 1.00 89.62 96 CYS A N 1
ATOM 715 C CA . CYS A 1 96 ? -8.366 -12.189 6.254 1.00 89.62 96 CYS A CA 1
ATOM 716 C C . CYS A 1 96 ? -8.902 -10.916 6.929 1.00 89.62 96 CYS A C 1
ATOM 718 O O . CYS A 1 96 ? -9.280 -9.971 6.231 1.00 89.62 96 CYS A O 1
ATOM 720 N N . PRO A 1 97 ? -8.941 -10.870 8.280 1.00 93.75 97 PRO A N 1
ATOM 721 C CA . PRO A 1 97 ? -9.128 -9.611 8.991 1.00 93.75 97 PRO A CA 1
ATOM 722 C C . PRO A 1 97 ? -8.184 -8.559 8.413 1.00 93.75 97 PRO A C 1
ATOM 724 O O . PRO A 1 97 ? -6.979 -8.793 8.317 1.00 93.75 97 PRO A O 1
ATOM 727 N N . THR A 1 98 ? -8.738 -7.420 8.015 1.00 94.88 98 THR A N 1
ATOM 728 C CA . THR A 1 98 ? -7.991 -6.330 7.385 1.00 94.88 98 THR A CA 1
ATOM 729 C C . THR A 1 98 ? -8.332 -5.032 8.097 1.00 94.88 98 THR A C 1
ATOM 731 O O . THR A 1 98 ? -9.497 -4.779 8.388 1.00 94.88 98 THR A O 1
ATOM 734 N N . LEU A 1 99 ? -7.328 -4.207 8.386 1.00 95.06 99 LEU A N 1
ATOM 735 C CA . LEU A 1 99 ? -7.519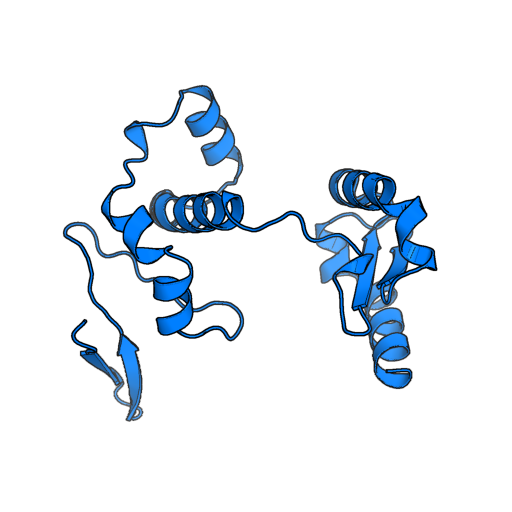 -2.894 8.995 1.00 95.06 99 LEU A CA 1
ATOM 736 C C . LEU A 1 99 ? -7.208 -1.799 7.975 1.00 95.06 99 LEU A C 1
ATOM 738 O O . LEU A 1 99 ? -6.098 -1.752 7.449 1.00 95.06 99 LEU A O 1
ATOM 742 N N . TRP A 1 100 ? -8.155 -0.891 7.753 1.00 95.00 100 TRP A N 1
ATOM 743 C CA . TRP A 1 100 ? -7.936 0.364 7.037 1.00 95.00 100 TRP A CA 1
ATOM 744 C C . TRP A 1 100 ? -7.885 1.523 8.032 1.00 95.00 100 TRP A C 1
ATOM 746 O O . TRP A 1 100 ? -8.783 1.704 8.858 1.00 95.00 100 TRP A O 1
ATOM 756 N N . LEU A 1 101 ? -6.817 2.311 7.951 1.00 95.81 101 LEU A N 1
ATOM 757 C CA . LEU A 1 101 ? -6.613 3.527 8.730 1.00 95.81 101 LEU A CA 1
ATOM 758 C C . LEU A 1 101 ? -6.592 4.691 7.752 1.00 95.81 101 LEU A C 1
ATOM 760 O O . LEU A 1 101 ? -5.741 4.715 6.869 1.00 95.81 101 LEU A O 1
ATOM 764 N N . ILE A 1 102 ? -7.547 5.606 7.886 1.00 96.19 102 ILE A N 1
ATOM 765 C CA . ILE A 1 102 ? -7.773 6.664 6.898 1.00 96.19 102 ILE A CA 1
ATOM 766 C C . ILE A 1 102 ? -7.882 7.993 7.631 1.00 96.19 102 ILE A C 1
ATOM 768 O O . ILE A 1 102 ? -8.708 8.139 8.529 1.00 96.19 102 ILE A O 1
ATOM 772 N N . GLY A 1 103 ? -7.049 8.959 7.277 1.00 97.00 103 GLY A N 1
ATOM 773 C CA . GLY A 1 103 ? -7.111 10.308 7.815 1.00 97.00 103 GLY A CA 1
ATOM 774 C C . GLY A 1 103 ? -8.308 11.095 7.278 1.00 97.00 103 GLY A C 1
ATOM 775 O O . GLY A 1 103 ? -8.648 10.989 6.099 1.00 97.00 103 GLY A O 1
ATOM 776 N N . THR A 1 104 ? -8.964 11.898 8.121 1.00 97.50 104 THR A N 1
ATOM 777 C CA . THR A 1 104 ? -10.129 12.694 7.686 1.00 97.50 104 THR A CA 1
ATOM 778 C C . THR A 1 104 ? -9.768 13.880 6.785 1.00 97.50 104 THR A C 1
ATOM 780 O O . THR A 1 104 ? -10.659 14.445 6.158 1.00 97.50 104 THR A O 1
ATOM 783 N N . GLU A 1 105 ? -8.481 14.219 6.664 1.00 97.19 105 GLU A N 1
ATOM 784 C CA . GLU A 1 105 ? -7.947 15.211 5.718 1.00 97.19 105 GLU A CA 1
ATOM 785 C C . GLU A 1 105 ? -7.231 14.546 4.521 1.00 97.19 105 GLU A C 1
ATOM 787 O O . GLU A 1 105 ? -6.474 15.192 3.796 1.00 97.19 105 GLU A O 1
ATOM 792 N N . ASN A 1 106 ? -7.434 13.240 4.301 1.00 93.00 106 ASN A N 1
ATOM 793 C CA . ASN A 1 106 ? -6.948 12.516 3.125 1.00 93.00 106 ASN A CA 1
ATOM 794 C C . ASN A 1 106 ? -8.086 12.296 2.115 1.00 93.00 106 ASN A C 1
ATOM 796 O O . ASN A 1 106 ? -8.677 11.216 2.040 1.00 93.00 106 ASN A O 1
ATOM 800 N N . ASP A 1 107 ? -8.390 13.329 1.323 1.00 87.62 107 ASP A N 1
ATOM 801 C CA . ASP A 1 107 ? -9.535 13.337 0.399 1.00 87.62 107 ASP A CA 1
ATOM 802 C C . ASP A 1 107 ? -9.553 12.140 -0.564 1.00 87.62 107 ASP A C 1
ATOM 804 O O . ASP A 1 107 ? -10.603 11.531 -0.765 1.00 87.62 107 ASP A O 1
ATOM 808 N N . LYS A 1 108 ? -8.389 11.751 -1.104 1.00 82.94 108 LYS A N 1
ATOM 809 C CA . LYS A 1 108 ? -8.268 10.620 -2.044 1.00 82.94 108 LYS A CA 1
ATOM 810 C C . LYS A 1 108 ? -8.615 9.282 -1.387 1.00 82.94 108 LYS A C 1
ATOM 812 O O . LYS A 1 108 ? -9.317 8.456 -1.972 1.00 82.94 108 LYS A O 1
ATOM 817 N N . ALA A 1 109 ? -8.135 9.060 -0.163 1.00 81.88 109 ALA A N 1
ATOM 818 C CA . ALA A 1 109 ? -8.445 7.839 0.574 1.00 81.88 109 ALA A CA 1
ATOM 819 C C . ALA A 1 109 ? -9.906 7.819 1.050 1.00 81.88 109 ALA A C 1
ATOM 821 O O . ALA A 1 109 ? -10.541 6.766 1.026 1.00 81.88 109 ALA A O 1
ATOM 822 N N . LEU A 1 110 ? -10.467 8.974 1.424 1.00 89.62 110 LEU A N 1
ATOM 823 C CA . LEU A 1 110 ? -11.884 9.092 1.774 1.00 89.62 110 LEU A CA 1
ATOM 824 C C . LEU A 1 110 ? -12.808 8.842 0.582 1.00 89.62 110 LEU A C 1
ATOM 826 O O . LEU A 1 110 ? -13.852 8.219 0.757 1.00 89.62 110 LEU A O 1
ATOM 830 N N . GLU A 1 111 ? -12.452 9.312 -0.612 1.00 87.44 111 GLU A N 1
ATOM 831 C CA . GLU A 1 111 ? -13.188 9.004 -1.841 1.00 87.44 111 GLU A CA 1
ATOM 832 C C . GLU A 1 111 ? -13.212 7.493 -2.099 1.00 87.44 111 GLU A C 1
ATOM 834 O O . GLU A 1 111 ? -14.291 6.920 -2.243 1.00 87.44 111 GLU A O 1
ATOM 839 N N . SER A 1 112 ? -12.049 6.838 -2.013 1.00 82.75 112 SER A N 1
ATOM 840 C CA . SER A 1 112 ? -11.943 5.377 -2.144 1.00 82.75 112 SER A CA 1
ATOM 841 C C . SER A 1 112 ? -12.755 4.640 -1.069 1.00 82.75 112 SER A C 1
ATOM 843 O O . SER A 1 112 ? -13.439 3.666 -1.356 1.00 82.75 112 SER A O 1
ATOM 845 N N . TYR A 1 113 ? -12.732 5.106 0.184 1.00 89.94 113 TYR A N 1
ATOM 846 C CA . TYR A 1 113 ? -13.547 4.531 1.260 1.00 89.94 113 TYR A CA 1
ATOM 847 C C . TYR A 1 113 ? -15.050 4.646 0.982 1.00 89.94 113 TYR A C 1
ATOM 849 O O . TYR A 1 113 ? -15.780 3.673 1.167 1.00 89.94 113 TYR A O 1
ATOM 857 N N . ARG A 1 114 ? -15.515 5.818 0.529 1.00 92.00 114 ARG A N 1
ATOM 858 C CA . ARG A 1 114 ? -16.936 6.076 0.241 1.00 92.00 114 ARG A CA 1
ATOM 859 C C . ARG A 1 114 ? -17.473 5.185 -0.872 1.00 92.00 114 ARG A C 1
ATOM 861 O O . ARG A 1 114 ? -18.638 4.807 -0.810 1.00 92.00 114 ARG A O 1
ATOM 868 N N . GLU A 1 115 ? -16.640 4.833 -1.851 1.00 91.12 115 GLU A N 1
ATOM 869 C CA . GLU A 1 115 ? -17.007 3.901 -2.923 1.00 91.12 115 GLU A CA 1
ATOM 870 C C . GLU A 1 115 ? -17.459 2.541 -2.367 1.00 91.12 115 GLU A C 1
ATOM 872 O O . GLU A 1 115 ? -18.450 1.984 -2.836 1.00 91.12 115 GLU A O 1
ATOM 877 N N . TYR A 1 116 ? -16.801 2.054 -1.310 1.00 92.25 116 TYR A N 1
ATOM 878 C CA . TYR A 1 116 ? -17.049 0.726 -0.742 1.00 92.25 116 TYR A CA 1
ATOM 879 C C . TYR A 1 116 ? -17.748 0.734 0.625 1.00 92.25 116 TYR A C 1
ATOM 881 O O . TYR A 1 116 ? -17.950 -0.330 1.213 1.00 92.25 116 TYR A O 1
ATOM 889 N N . GLU A 1 117 ? -18.142 1.898 1.153 1.00 92.94 117 GLU A N 1
ATOM 890 C CA . GLU A 1 117 ? -18.671 2.054 2.519 1.00 92.94 117 GLU A CA 1
ATOM 891 C C . GLU A 1 117 ? -19.837 1.096 2.821 1.00 92.94 117 GLU A C 1
ATOM 893 O O . GLU A 1 117 ? -19.911 0.510 3.904 1.00 92.94 117 GLU A O 1
ATOM 898 N N . ALA A 1 118 ? -20.714 0.875 1.840 1.00 93.88 118 ALA A N 1
ATOM 899 C CA . ALA A 1 118 ? -21.865 -0.015 1.970 1.00 93.88 118 ALA A CA 1
ATOM 900 C C . ALA A 1 118 ? -21.496 -1.513 2.046 1.00 93.88 118 ALA A C 1
ATOM 902 O O . ALA A 1 118 ? -22.260 -2.298 2.608 1.00 93.88 118 ALA A O 1
ATOM 903 N N . GLU A 1 119 ? -20.347 -1.920 1.501 1.00 92.00 119 GLU A N 1
ATOM 904 C CA . GLU A 1 119 ? -19.895 -3.321 1.458 1.00 92.00 119 GLU A CA 1
ATOM 905 C C . GLU A 1 119 ? -19.111 -3.726 2.714 1.00 92.00 119 GLU A C 1
ATOM 907 O O . GLU A 1 119 ? -19.062 -4.904 3.079 1.00 92.00 119 GLU A O 1
ATOM 912 N N . ILE A 1 120 ? -18.532 -2.750 3.419 1.00 95.25 120 ILE A N 1
ATOM 913 C CA . ILE A 1 120 ? -17.656 -2.982 4.574 1.00 95.25 120 ILE A CA 1
ATOM 914 C C . ILE A 1 120 ? -18.328 -3.796 5.693 1.00 95.25 120 ILE A C 1
ATOM 916 O O . ILE A 1 120 ? -17.691 -4.748 6.152 1.00 95.25 120 ILE A O 1
ATOM 920 N N . PRO A 1 121 ? -19.586 -3.536 6.120 1.00 94.56 121 PRO A N 1
ATOM 921 C CA . PRO A 1 121 ? -20.224 -4.309 7.192 1.00 94.56 121 PRO A CA 1
ATOM 922 C C . PRO A 1 121 ? -20.362 -5.814 6.912 1.00 94.56 121 PRO A C 1
ATOM 924 O O . PRO A 1 121 ? -20.493 -6.594 7.854 1.00 94.56 121 PRO A O 1
ATOM 927 N N . GLY A 1 122 ? -20.347 -6.229 5.639 1.00 91.69 122 GLY A N 1
ATOM 928 C CA . GLY A 1 122 ? -20.389 -7.636 5.223 1.00 91.69 122 GLY A CA 1
ATOM 929 C C . GLY A 1 122 ? -19.013 -8.283 5.036 1.00 91.69 122 GLY A C 1
ATOM 930 O O . GLY A 1 122 ? -18.938 -9.461 4.689 1.00 91.69 122 GLY A O 1
ATOM 931 N N . SER A 1 123 ? -17.935 -7.529 5.245 1.00 95.12 123 SER A N 1
ATOM 932 C CA . SER A 1 123 ? -16.564 -7.939 4.944 1.00 95.12 123 SER A CA 1
ATOM 933 C C . SER A 1 123 ? -15.748 -8.262 6.202 1.00 95.12 123 SER A C 1
ATOM 935 O O . SER A 1 123 ? -16.237 -8.207 7.331 1.00 95.12 123 SER A O 1
ATOM 937 N N . LYS A 1 124 ? -14.463 -8.587 6.012 1.00 93.69 124 LYS A N 1
ATOM 938 C CA . LYS A 1 124 ? -13.475 -8.701 7.101 1.00 93.69 124 LYS A CA 1
ATOM 939 C C . LYS A 1 124 ? -12.691 -7.404 7.338 1.00 93.69 124 LYS A C 1
ATOM 941 O O . LYS A 1 124 ? -11.723 -7.409 8.103 1.00 93.69 124 LYS A O 1
ATOM 946 N N . VAL A 1 125 ? -13.091 -6.312 6.686 1.00 95.38 125 VAL A N 1
ATOM 947 C CA . VAL A 1 125 ? -12.450 -5.003 6.796 1.00 95.38 125 VAL A CA 1
ATOM 948 C C . VAL A 1 125 ? -12.984 -4.255 8.012 1.00 95.38 125 VAL A C 1
ATOM 950 O O . VAL A 1 125 ? -14.186 -4.078 8.186 1.00 95.38 125 VAL A O 1
ATOM 953 N N . GLN A 1 126 ? -12.069 -3.783 8.848 1.00 95.12 126 GLN A N 1
ATOM 954 C CA . GLN A 1 126 ? -12.324 -2.824 9.913 1.00 95.12 126 GLN A CA 1
ATOM 955 C C . GLN A 1 126 ? -11.768 -1.474 9.474 1.00 95.12 126 GLN A C 1
ATOM 957 O O . GLN A 1 126 ? -10.626 -1.403 9.024 1.00 95.12 126 GLN A O 1
ATOM 962 N N . VAL A 1 127 ? -12.549 -0.405 9.620 1.00 96.19 127 VAL A N 1
ATOM 963 C CA . VAL A 1 127 ? -12.113 0.949 9.256 1.00 96.19 127 VAL A CA 1
ATOM 964 C C . VAL A 1 127 ? -12.028 1.834 10.488 1.00 96.19 127 VAL A C 1
ATOM 966 O O . VAL A 1 127 ? -12.927 1.856 11.330 1.00 96.19 127 VAL A O 1
ATOM 969 N N . HIS A 1 128 ? -10.948 2.605 10.569 1.00 96.50 128 HIS A N 1
ATOM 970 C CA . HIS A 1 128 ? -10.778 3.674 11.538 1.00 96.50 128 HIS A CA 1
ATOM 971 C C . HIS A 1 128 ? -10.453 4.983 10.822 1.00 96.50 128 HIS A C 1
ATOM 973 O O . HIS A 1 128 ? -9.377 5.132 10.242 1.00 96.50 128 HIS A O 1
ATOM 979 N N . LEU A 1 129 ? -11.380 5.937 10.923 1.00 97.06 129 LEU A N 1
ATOM 980 C CA . LEU A 1 129 ? -11.148 7.314 10.505 1.00 97.06 129 LEU A CA 1
ATOM 981 C C . LEU A 1 129 ? -10.350 8.048 11.592 1.00 97.06 129 LEU A C 1
ATOM 983 O O . LEU A 1 129 ? -10.725 8.034 12.769 1.00 97.06 129 LEU A O 1
ATOM 987 N N . LEU A 1 130 ? -9.222 8.638 11.208 1.00 97.25 130 LEU A N 1
ATOM 988 C CA . LEU A 1 130 ? -8.283 9.326 12.087 1.00 97.25 130 LEU A CA 1
ATOM 989 C C . LEU A 1 130 ? -8.437 10.836 11.907 1.00 97.25 130 LEU A C 1
ATOM 991 O O . LEU A 1 130 ? -8.062 11.396 10.878 1.00 97.25 130 LEU A O 1
ATOM 995 N N . GLU A 1 131 ? -9.010 11.479 12.919 1.00 97.44 131 GLU A N 1
ATOM 996 C CA . GLU A 1 131 ? -9.380 12.890 12.858 1.00 97.44 131 GLU A CA 1
ATOM 997 C C . GLU A 1 131 ? -8.165 13.805 12.630 1.00 97.44 131 GLU A C 1
ATOM 999 O O . GLU A 1 131 ? -7.162 13.727 13.351 1.00 97.44 131 GLU A O 1
ATOM 1004 N N . GLY A 1 132 ? -8.279 14.689 11.638 1.00 97.12 132 GLY A N 1
ATOM 1005 C CA . GLY A 1 132 ? -7.296 15.720 11.311 1.00 97.12 132 GLY A CA 1
ATOM 1006 C C . GLY A 1 132 ? -5.995 15.190 10.710 1.00 97.12 132 GLY A C 1
ATOM 1007 O O . GLY A 1 132 ? -5.008 15.920 10.687 1.00 97.12 132 GLY A O 1
ATOM 1008 N N . LEU A 1 133 ? -5.939 13.915 10.301 1.00 97.38 133 LEU A N 1
ATOM 1009 C CA . LEU A 1 133 ? -4.757 13.375 9.630 1.00 97.38 133 LEU A CA 1
ATOM 1010 C C . LEU A 1 133 ? -4.882 13.503 8.115 1.00 97.38 133 LEU A C 1
ATOM 1012 O O . LEU A 1 133 ? -5.901 13.131 7.535 1.00 97.38 133 LEU A O 1
ATOM 1016 N N . ASN A 1 134 ? -3.808 13.967 7.488 1.00 93.69 134 ASN A N 1
ATOM 1017 C CA . ASN A 1 134 ? -3.587 13.841 6.050 1.00 93.69 134 ASN A CA 1
ATOM 1018 C C . ASN A 1 134 ? -2.769 12.575 5.724 1.00 93.69 134 ASN A C 1
ATOM 1020 O O . ASN A 1 134 ? -2.323 11.860 6.624 1.00 93.69 134 ASN A O 1
ATOM 1024 N N . HIS A 1 135 ? -2.520 12.333 4.434 1.00 89.06 135 HIS A N 1
ATOM 1025 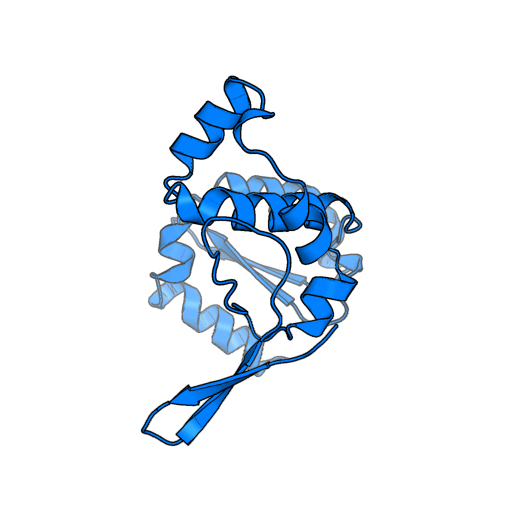C CA . HIS A 1 135 ? -1.823 11.132 3.964 1.00 89.06 135 HIS A CA 1
ATOM 1026 C C . HIS A 1 135 ? -0.446 10.902 4.609 1.00 89.06 135 HIS A C 1
ATOM 1028 O O . HIS A 1 135 ? -0.134 9.799 5.041 1.00 89.06 135 HIS A O 1
ATOM 1034 N N . GLU A 1 136 ? 0.394 11.934 4.716 1.00 90.19 136 GLU A N 1
ATOM 1035 C CA . GLU A 1 136 ? 1.729 11.783 5.309 1.00 90.19 136 GLU A CA 1
ATO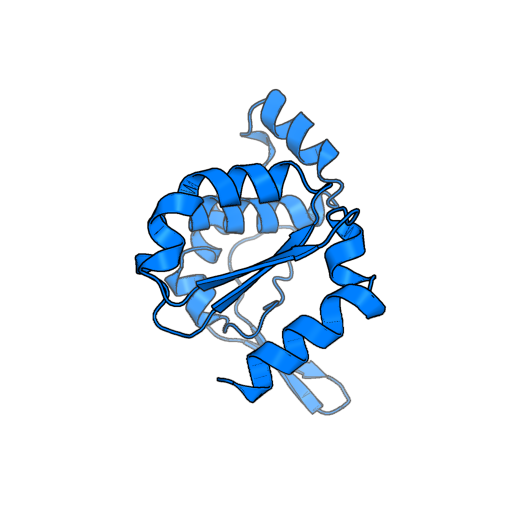M 1036 C C . GLU A 1 136 ? 1.637 11.443 6.806 1.00 90.19 136 GLU A C 1
ATOM 1038 O O . GLU A 1 136 ? 2.390 10.627 7.349 1.00 90.19 136 GLU A O 1
ATOM 1043 N N . GLN A 1 137 ? 0.681 12.060 7.497 1.00 91.12 137 GLN A N 1
ATOM 1044 C CA . GLN A 1 137 ? 0.515 11.901 8.935 1.00 91.12 137 GLN A CA 1
ATOM 1045 C C . GLN A 1 137 ? -0.080 10.545 9.329 1.00 91.12 137 GLN A C 1
ATOM 1047 O O . GLN A 1 137 ? 0.128 10.124 10.468 1.00 91.12 137 GLN A O 1
ATOM 1052 N N . GLU A 1 138 ? -0.738 9.829 8.415 1.00 90.38 138 GLU A N 1
ATOM 1053 C CA . GLU A 1 138 ? -1.136 8.425 8.609 1.00 90.38 138 GLU A CA 1
ATOM 1054 C C . GLU A 1 138 ? 0.073 7.521 8.917 1.00 90.38 138 GLU A C 1
ATOM 1056 O O . GLU A 1 138 ? -0.058 6.552 9.665 1.00 90.38 138 GLU A O 1
ATOM 1061 N N . PHE A 1 139 ? 1.268 7.859 8.418 1.00 87.31 139 PHE A N 1
ATOM 1062 C CA . PHE A 1 139 ? 2.496 7.093 8.665 1.00 87.31 139 PHE A CA 1
ATOM 1063 C C . PHE A 1 139 ? 3.275 7.587 9.887 1.00 87.31 139 PHE A C 1
ATOM 1065 O O . PHE A 1 139 ? 3.890 6.795 10.602 1.00 87.31 139 PHE A O 1
ATOM 1072 N N . ASN A 1 140 ? 3.241 8.896 10.146 1.00 90.44 140 ASN A N 1
ATOM 1073 C CA . ASN A 1 140 ? 4.138 9.529 11.116 1.00 90.44 140 ASN A CA 1
ATOM 1074 C C . ASN A 1 140 ? 3.455 9.921 12.441 1.00 90.44 140 ASN A C 1
ATOM 1076 O O . ASN A 1 140 ? 4.138 10.135 13.449 1.00 90.44 140 ASN A O 1
ATOM 1080 N N . ASN A 1 141 ? 2.118 9.973 12.511 1.00 93.69 141 ASN A N 1
ATOM 1081 C CA . ASN A 1 141 ? 1.387 10.289 13.745 1.00 93.69 141 ASN A CA 1
ATOM 1082 C C . ASN A 1 141 ? 1.148 9.042 14.615 1.00 93.69 141 ASN A C 1
ATOM 1084 O O . ASN A 1 141 ? 0.020 8.598 14.851 1.00 93.69 141 ASN A O 1
ATOM 1088 N N . ILE A 1 142 ? 2.244 8.500 15.153 1.00 94.19 142 ILE A N 1
ATOM 1089 C CA . ILE A 1 142 ? 2.271 7.269 15.963 1.00 94.19 142 ILE A CA 1
ATOM 1090 C C . ILE A 1 142 ? 1.244 7.302 17.103 1.00 94.19 142 ILE A C 1
ATOM 1092 O O . ILE A 1 142 ? 0.635 6.283 17.414 1.00 94.19 142 ILE A O 1
ATOM 1096 N N . LYS A 1 143 ? 1.018 8.468 17.722 1.00 95.69 143 LYS A N 1
ATOM 1097 C CA . LYS A 1 143 ? 0.102 8.603 18.864 1.00 95.69 143 LYS A CA 1
ATOM 1098 C C . LYS A 1 143 ? -1.341 8.244 18.514 1.00 95.69 143 LYS A C 1
ATOM 1100 O O . LYS A 1 143 ? -2.022 7.666 19.355 1.00 95.69 143 LYS A O 1
ATOM 1105 N N . GLN A 1 144 ? -1.795 8.585 17.310 1.00 92.88 144 GLN A N 1
ATOM 1106 C CA . GLN A 1 144 ? -3.147 8.261 16.853 1.00 92.88 144 GLN A CA 1
ATOM 1107 C C . GLN A 1 144 ? -3.211 6.882 16.182 1.00 92.88 144 GLN A C 1
ATOM 1109 O O . GLN A 1 144 ? -4.167 6.137 16.394 1.00 92.88 144 GLN A O 1
ATOM 1114 N N . VAL A 1 145 ? -2.174 6.529 15.420 1.00 93.75 145 VAL A N 1
ATOM 1115 C CA . VAL A 1 145 ? -2.139 5.352 14.538 1.00 93.75 145 VAL A CA 1
ATOM 1116 C C . VAL A 1 145 ? -1.825 4.064 15.304 1.00 93.75 145 VAL A C 1
ATOM 1118 O O . VAL A 1 145 ? -2.572 3.086 15.232 1.00 93.75 145 VAL A O 1
ATOM 1121 N N . LEU A 1 146 ? -0.743 4.055 16.091 1.00 94.00 146 LEU A N 1
ATOM 1122 C CA . LEU A 1 146 ? -0.219 2.842 16.728 1.00 94.00 146 LEU A CA 1
ATOM 1123 C C . LEU A 1 146 ? -1.223 2.151 17.665 1.00 94.00 146 LEU A C 1
ATOM 1125 O O . LEU A 1 146 ? -1.316 0.923 17.609 1.00 94.00 146 LEU A O 1
ATOM 1129 N N . PRO A 1 147 ? -2.012 2.864 18.497 1.00 95.88 147 PRO A N 1
ATOM 1130 C CA . PRO A 1 147 ? -3.002 2.206 19.343 1.00 95.88 147 PRO A CA 1
ATOM 1131 C C . PRO A 1 147 ? -4.036 1.395 18.552 1.00 95.88 147 PRO A C 1
ATOM 1133 O O . PRO A 1 147 ? -4.447 0.338 19.021 1.00 95.88 147 PRO A O 1
ATOM 1136 N N . ARG A 1 148 ? -4.430 1.853 17.353 1.00 94.69 148 ARG A N 1
ATOM 1137 C CA . ARG A 1 148 ? -5.405 1.158 16.493 1.00 94.69 148 ARG A CA 1
ATOM 1138 C C . ARG A 1 148 ? -4.826 -0.123 15.913 1.00 94.69 148 ARG A C 1
ATOM 1140 O O . ARG A 1 148 ? -5.474 -1.162 15.965 1.00 94.69 148 ARG A O 1
ATOM 1147 N N . ILE A 1 149 ? -3.576 -0.061 15.452 1.00 92.88 149 ILE A N 1
ATOM 1148 C CA . ILE A 1 149 ? -2.843 -1.235 14.965 1.00 92.88 149 ILE A CA 1
ATOM 1149 C C . ILE A 1 149 ? -2.714 -2.276 16.083 1.00 92.88 149 ILE A C 1
ATOM 1151 O O . ILE A 1 149 ? -3.043 -3.442 15.887 1.00 92.88 149 ILE A O 1
ATOM 1155 N N . LEU A 1 150 ? -2.269 -1.865 17.275 1.00 92.94 150 LEU A N 1
ATOM 1156 C CA . LEU A 1 150 ? -2.085 -2.786 18.399 1.00 92.94 150 LEU A CA 1
ATOM 1157 C C . LEU A 1 150 ? -3.402 -3.410 18.873 1.00 92.94 150 LEU A C 1
ATOM 1159 O O . LEU A 1 150 ? -3.408 -4.577 19.257 1.00 92.94 150 LEU A O 1
ATOM 1163 N N . ASP A 1 151 ? -4.498 -2.652 18.873 1.00 93.56 151 ASP A N 1
ATOM 1164 C CA . ASP A 1 151 ? -5.820 -3.175 19.225 1.00 93.56 151 ASP A CA 1
ATOM 1165 C C . ASP A 1 151 ? -6.297 -4.228 18.214 1.00 93.56 151 ASP A C 1
ATOM 1167 O O . ASP A 1 151 ? -6.720 -5.314 18.608 1.00 93.56 151 ASP A O 1
ATOM 1171 N N . PHE A 1 152 ? -6.142 -3.952 16.918 1.00 94.56 152 PHE A N 1
ATOM 1172 C CA . PHE A 1 152 ? -6.475 -4.887 15.844 1.00 94.56 152 PHE A CA 1
ATOM 1173 C C . PHE A 1 152 ? -5.658 -6.187 15.918 1.00 94.56 152 PHE A C 1
ATOM 1175 O O . PHE A 1 152 ? -6.223 -7.282 1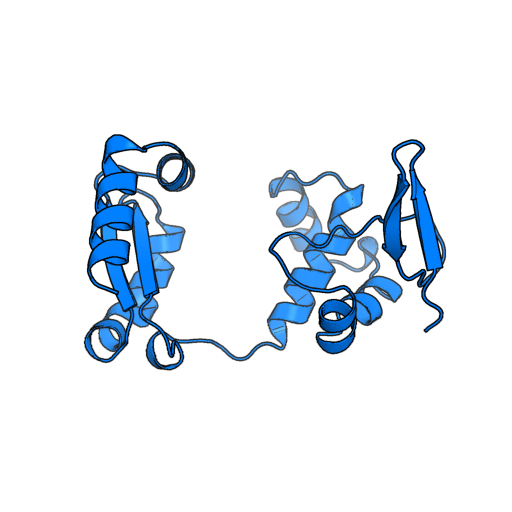5.880 1.00 94.56 152 PHE A O 1
ATOM 1182 N N . LEU A 1 153 ? -4.337 -6.081 16.111 1.00 91.12 153 LEU A N 1
ATOM 1183 C CA . LEU A 1 153 ? -3.433 -7.236 16.195 1.00 91.12 153 LEU A CA 1
ATOM 1184 C C . LEU A 1 153 ? -3.666 -8.116 17.430 1.00 91.12 153 LEU A C 1
ATOM 1186 O O . LEU A 1 153 ? -3.279 -9.276 17.431 1.00 91.12 153 LEU A O 1
ATOM 1190 N N . ARG A 1 154 ? -4.265 -7.583 18.500 1.00 89.12 154 ARG A N 1
ATOM 1191 C CA . ARG A 1 154 ? -4.595 -8.368 19.704 1.00 89.12 154 ARG A CA 1
ATOM 1192 C C . ARG A 1 154 ? -5.900 -9.148 19.577 1.00 89.12 154 ARG A C 1
ATOM 1194 O O . ARG A 1 154 ? -6.140 -10.043 20.383 1.00 89.12 154 ARG A O 1
ATOM 1201 N N . LYS A 1 155 ? -6.760 -8.756 18.636 1.00 72.75 155 LYS A N 1
ATOM 1202 C CA . LYS A 1 155 ? -8.102 -9.318 18.424 1.00 72.75 155 LYS A CA 1
ATOM 1203 C C . LYS A 1 155 ? -8.169 -10.292 17.245 1.00 72.75 155 LYS A C 1
ATOM 1205 O O . LYS A 1 155 ? -9.207 -10.927 17.072 1.00 72.75 155 LYS A O 1
ATOM 1210 N N . SER A 1 156 ? -7.102 -10.365 16.452 1.00 57.56 156 SER A N 1
ATOM 1211 C CA . SER A 1 156 ? -6.966 -11.198 15.251 1.00 57.56 156 SER A CA 1
ATOM 1212 C C . SER A 1 156 ? -6.127 -12.433 15.550 1.00 57.56 156 SER A C 1
ATOM 1214 O O . SER A 1 156 ? -6.467 -13.505 15.007 1.00 57.56 156 SER A O 1
#

Secondary structure (DSSP, 8-state):
---EEEE-TT--EEEE---SSSSPP----TTS--HHHHHHTTHHHHHTT--GGGS-HHHHHHHHHTT--TTTHHHHHHHHHHHTTSPP--GGG--S-EEEEEETT-HHHHHHHHHHTTTGGGSSEEEEEETT--HHHHHH-HHHHHHHHHHHHHH-

pLDDT: mean 79.33, std 13.45, range [40.75, 97.5]

Sequence (156 aa):
MTTRFATSPDSTRIAFDVTGAGTPLLLLHGGGSSRVEWHEAGYVARLGVFDPKSLSAKDQEDIHELSFPDELLPSVLAGSTAMLDWGIVTPADLLCPTLWLIGTENDKALESYREYEAEIPGSKVQVHLLEGLNHEQEFNNIKQVLPRILDFLRKS

Mean predicted aligned error: 12.25 Å